Protein AF-A0AA90TVX5-F1 (afdb_monomer_lite)

Structure (mmCIF, N/CA/C/O backbone):
data_AF-A0AA90TVX5-F1
#
_entry.id   AF-A0AA90TVX5-F1
#
loop_
_atom_site.group_PDB
_atom_site.id
_atom_site.type_symbol
_atom_site.label_atom_id
_atom_site.label_alt_id
_atom_site.label_comp_id
_atom_site.label_asym_id
_atom_site.label_entity_id
_atom_site.label_seq_id
_atom_site.pdbx_PDB_ins_code
_atom_site.Cartn_x
_atom_site.Cartn_y
_atom_site.Cartn_z
_atom_site.occupancy
_atom_site.B_iso_or_equiv
_atom_site.auth_seq_id
_atom_site.auth_comp_id
_atom_site.auth_asym_id
_atom_site.auth_atom_id
_atom_site.pdbx_PDB_model_num
ATOM 1 N N . MET A 1 1 ? -11.346 -20.239 -18.982 1.00 49.38 1 MET A N 1
ATOM 2 C CA . MET A 1 1 ? -10.473 -19.481 -18.056 1.00 49.38 1 MET A CA 1
ATOM 3 C C . MET A 1 1 ? -11.384 -18.777 -17.060 1.00 49.38 1 MET A C 1
ATOM 5 O O . MET A 1 1 ? -12.330 -18.144 -17.507 1.00 49.38 1 MET A O 1
ATOM 9 N N . VAL A 1 2 ? -11.202 -18.971 -15.752 1.00 70.50 2 VAL A N 1
ATOM 10 C CA . VAL A 1 2 ? -12.105 -18.409 -14.726 1.00 70.50 2 VAL A CA 1
ATOM 11 C C . VAL A 1 2 ? -11.580 -17.033 -14.310 1.00 70.50 2 VAL A C 1
ATOM 13 O O . VAL A 1 2 ? -10.390 -16.899 -14.036 1.00 70.50 2 VAL A O 1
ATOM 16 N N . ASN A 1 3 ? -12.439 -16.011 -14.303 1.00 85.12 3 ASN A N 1
ATOM 17 C CA . ASN A 1 3 ? -12.067 -14.639 -13.950 1.00 85.12 3 ASN A CA 1
ATOM 18 C C . ASN A 1 3 ? -11.970 -14.489 -12.422 1.00 85.12 3 ASN A C 1
ATOM 20 O O . ASN A 1 3 ? -12.975 -14.254 -11.753 1.00 85.12 3 ASN A O 1
ATOM 24 N N . LEU A 1 4 ? -10.768 -14.681 -11.872 1.00 87.50 4 LEU A N 1
ATOM 25 C CA . LEU A 1 4 ? -10.489 -14.593 -10.438 1.00 87.50 4 LEU A CA 1
ATOM 26 C C . LEU A 1 4 ? -9.596 -13.386 -10.136 1.00 87.50 4 LEU A C 1
ATOM 28 O O . LEU A 1 4 ? -8.579 -13.174 -10.795 1.00 87.50 4 LEU A O 1
ATOM 32 N N . VAL A 1 5 ? -9.950 -12.628 -9.095 1.00 87.69 5 VAL A N 1
ATOM 33 C CA . VAL A 1 5 ? -9.174 -11.474 -8.618 1.00 87.69 5 VAL A CA 1
ATOM 34 C C . VAL A 1 5 ? -8.452 -11.855 -7.318 1.00 87.69 5 VAL A C 1
ATOM 36 O O . VAL A 1 5 ? -9.123 -12.152 -6.328 1.00 87.69 5 VAL A O 1
ATOM 39 N N . PRO A 1 6 ? -7.106 -11.856 -7.274 1.00 86.31 6 PRO A N 1
ATOM 40 C CA . PRO A 1 6 ? -6.367 -12.220 -6.069 1.00 86.31 6 PRO A CA 1
ATOM 41 C C . PRO A 1 6 ? -6.422 -11.104 -5.016 1.00 86.31 6 PRO A C 1
ATOM 43 O O . PRO A 1 6 ? -6.008 -9.968 -5.273 1.00 86.31 6 PRO A O 1
ATOM 46 N N . ILE A 1 7 ? -6.882 -11.457 -3.813 1.00 91.12 7 ILE A N 1
ATOM 47 C CA . ILE A 1 7 ? -6.927 -10.590 -2.628 1.00 91.12 7 ILE A CA 1
ATOM 48 C C . ILE A 1 7 ? -6.004 -11.178 -1.558 1.00 91.12 7 ILE A C 1
ATOM 50 O O . ILE A 1 7 ? -6.095 -12.366 -1.251 1.00 91.12 7 ILE A O 1
ATOM 54 N N . ILE A 1 8 ? -5.129 -10.355 -0.976 1.00 93.19 8 ILE A N 1
ATOM 55 C CA . ILE A 1 8 ? -4.187 -10.783 0.071 1.00 93.19 8 ILE A CA 1
ATOM 56 C C . ILE A 1 8 ? -4.593 -10.180 1.416 1.00 93.19 8 ILE A C 1
ATOM 58 O O . ILE A 1 8 ? -4.760 -8.966 1.536 1.00 93.19 8 ILE A O 1
ATOM 62 N N . ARG A 1 9 ? -4.719 -11.014 2.452 1.00 95.19 9 ARG A N 1
ATOM 63 C CA . ARG A 1 9 ? -4.885 -10.532 3.827 1.00 95.19 9 ARG A CA 1
ATOM 64 C C . ARG A 1 9 ? -3.538 -10.061 4.375 1.00 95.19 9 ARG A C 1
ATOM 66 O O . ARG A 1 9 ? -2.568 -10.813 4.330 1.00 95.19 9 ARG A O 1
ATOM 73 N N . VAL A 1 10 ? -3.483 -8.839 4.893 1.00 95.19 10 VAL A N 1
ATOM 74 C CA . VAL A 1 10 ? -2.249 -8.209 5.392 1.00 95.19 10 VAL A CA 1
ATOM 75 C C . VAL A 1 10 ? -2.445 -7.626 6.785 1.00 95.19 10 VAL A C 1
ATOM 77 O O . VAL A 1 10 ? -3.569 -7.363 7.208 1.00 95.19 10 VAL A O 1
ATOM 80 N N . SER A 1 11 ? -1.338 -7.412 7.490 1.00 95.94 11 SER A N 1
ATOM 81 C CA . SER A 1 11 ? -1.304 -6.637 8.730 1.00 95.94 11 SER A CA 1
ATOM 82 C C . SER A 1 11 ? -1.595 -5.152 8.470 1.00 95.94 11 SER A C 1
ATOM 84 O O . SER A 1 11 ? -1.450 -4.663 7.351 1.00 95.94 11 SER A O 1
ATOM 86 N N . PHE A 1 12 ? -1.991 -4.424 9.516 1.00 94.00 12 PHE A N 1
ATOM 87 C CA . PHE A 1 12 ? -2.382 -3.009 9.435 1.00 94.00 12 PHE A CA 1
ATOM 88 C C . PHE A 1 12 ? -1.225 -2.054 9.072 1.00 94.00 12 PHE A C 1
ATOM 90 O O . PHE A 1 12 ? -1.456 -0.910 8.675 1.00 94.00 12 PHE A O 1
ATOM 97 N N . ASP A 1 13 ? 0.027 -2.489 9.214 1.00 95.19 13 ASP A N 1
ATOM 98 C CA . ASP A 1 13 ? 1.201 -1.648 9.007 1.00 95.19 13 ASP A CA 1
ATOM 99 C C . ASP A 1 13 ? 1.445 -1.293 7.526 1.00 95.19 13 ASP A C 1
ATOM 101 O O . ASP A 1 13 ? 1.156 -2.054 6.600 1.00 95.19 13 ASP A O 1
ATOM 105 N N . ALA A 1 14 ? 2.024 -0.110 7.297 1.00 94.12 14 ALA A N 1
ATOM 106 C CA . ALA A 1 14 ? 2.283 0.399 5.950 1.00 94.12 14 ALA A CA 1
ATOM 107 C C . ALA A 1 14 ? 3.241 -0.493 5.141 1.00 94.12 14 ALA A C 1
ATOM 109 O O . ALA A 1 14 ? 3.090 -0.604 3.925 1.00 94.12 14 ALA A O 1
ATOM 110 N N . SER A 1 15 ? 4.203 -1.153 5.801 1.00 95.81 15 SER A N 1
ATOM 111 C CA . SER A 1 15 ? 5.177 -2.017 5.124 1.00 95.81 15 SER A CA 1
ATOM 112 C C . SER A 1 15 ? 4.498 -3.244 4.521 1.00 95.81 15 SER A C 1
ATOM 114 O O . SER A 1 15 ? 4.752 -3.578 3.364 1.00 95.81 15 SER A O 1
ATOM 116 N N . SER A 1 16 ? 3.612 -3.893 5.275 1.00 95.88 16 SER A N 1
ATOM 117 C CA . SER A 1 16 ? 2.840 -5.055 4.829 1.00 95.88 16 SER A CA 1
ATOM 118 C C . SER A 1 16 ? 1.937 -4.714 3.647 1.00 95.88 16 SER A C 1
ATOM 120 O O . SER A 1 16 ? 1.934 -5.436 2.647 1.00 95.88 16 SER A O 1
ATOM 122 N N . ILE A 1 17 ? 1.236 -3.579 3.721 1.00 94.62 17 ILE A N 1
ATOM 123 C CA . ILE A 1 17 ? 0.382 -3.073 2.638 1.00 94.62 17 ILE A CA 1
ATOM 124 C C . ILE A 1 17 ? 1.207 -2.815 1.367 1.00 94.62 17 ILE A C 1
ATOM 126 O O . ILE A 1 17 ? 0.889 -3.361 0.309 1.00 94.62 17 ILE A O 1
ATOM 130 N N . GLN A 1 18 ? 2.305 -2.057 1.470 1.00 93.31 18 GLN A N 1
ATOM 131 C CA . GLN A 1 18 ? 3.205 -1.779 0.346 1.00 93.31 18 GLN A CA 1
ATOM 132 C C . GLN A 1 18 ? 3.728 -3.079 -0.279 1.00 93.31 18 GLN A C 1
ATOM 134 O O . GLN A 1 18 ? 3.610 -3.284 -1.483 1.00 93.31 18 GLN A O 1
ATOM 139 N N . LYS A 1 19 ? 4.257 -3.995 0.540 1.00 93.81 19 LYS A N 1
ATOM 140 C CA . LYS A 1 19 ? 4.857 -5.259 0.086 1.00 93.81 19 LYS A CA 1
ATOM 141 C C . LYS A 1 19 ? 3.875 -6.164 -0.648 1.00 93.81 19 LYS A C 1
ATOM 143 O O . LYS A 1 19 ? 4.299 -6.861 -1.573 1.00 93.81 19 LYS A O 1
ATOM 148 N N . ALA A 1 20 ? 2.616 -6.210 -0.218 1.00 94.00 20 ALA A N 1
ATOM 149 C CA . ALA A 1 20 ? 1.587 -7.005 -0.882 1.00 94.00 20 ALA A CA 1
ATOM 150 C C . ALA A 1 20 ? 1.237 -6.416 -2.251 1.00 94.00 20 ALA A C 1
ATOM 152 O O . ALA A 1 20 ? 1.187 -7.133 -3.251 1.00 94.00 20 ALA A O 1
ATOM 153 N N . LEU A 1 21 ? 1.069 -5.098 -2.311 1.00 91.50 21 LEU A N 1
ATOM 154 C CA . LEU A 1 21 ? 0.721 -4.412 -3.546 1.00 91.50 21 LEU A CA 1
ATOM 155 C C . LEU A 1 21 ? 1.892 -4.360 -4.538 1.00 91.50 21 LEU A C 1
ATOM 157 O O . LEU A 1 21 ? 1.671 -4.471 -5.740 1.00 91.50 21 LEU A O 1
ATOM 161 N N . ASP A 1 22 ? 3.138 -4.265 -4.070 1.00 91.31 22 ASP A N 1
ATOM 162 C CA . ASP A 1 22 ? 4.333 -4.309 -4.927 1.00 91.31 22 ASP A CA 1
ATOM 163 C C . ASP A 1 22 ? 4.543 -5.685 -5.570 1.00 91.31 22 ASP A C 1
ATOM 165 O O . ASP A 1 22 ? 5.133 -5.803 -6.649 1.00 91.31 22 ASP A O 1
ATOM 169 N N . ARG A 1 23 ? 4.006 -6.729 -4.927 1.00 91.25 23 ARG A N 1
ATOM 170 C CA . ARG A 1 23 ? 3.922 -8.096 -5.454 1.00 91.25 23 ARG A CA 1
ATOM 171 C C . ARG A 1 23 ? 2.732 -8.312 -6.395 1.00 91.25 23 ARG A C 1
ATOM 173 O O . ARG A 1 23 ? 2.559 -9.434 -6.866 1.00 91.25 23 ARG A O 1
ATOM 180 N N . GLU A 1 24 ? 1.995 -7.252 -6.741 1.00 88.06 24 GLU A N 1
ATOM 181 C CA . GLU A 1 24 ? 0.852 -7.235 -7.670 1.00 88.06 24 GLU A CA 1
ATOM 182 C C . GLU A 1 24 ? -0.451 -7.842 -7.115 1.00 88.06 24 GLU A C 1
ATOM 184 O O . GLU A 1 24 ? -1.285 -8.344 -7.876 1.00 88.06 24 GLU A O 1
ATOM 189 N N . ALA A 1 25 ? -0.668 -7.788 -5.798 1.00 90.44 25 ALA A N 1
ATOM 190 C CA . ALA A 1 25 ? -2.004 -8.035 -5.261 1.00 90.44 25 ALA A CA 1
ATOM 191 C C . ALA A 1 25 ? -3.012 -7.068 -5.908 1.00 90.44 25 ALA A C 1
ATOM 193 O O . ALA A 1 25 ? -2.783 -5.858 -5.922 1.00 90.44 25 ALA A O 1
ATOM 194 N N . LYS A 1 26 ? -4.133 -7.585 -6.428 1.00 88.69 26 LYS A N 1
ATOM 195 C CA . LYS A 1 26 ? -5.205 -6.749 -7.009 1.00 88.69 26 LYS A CA 1
ATOM 196 C C . LYS A 1 26 ? -6.125 -6.162 -5.934 1.00 88.69 26 LYS A C 1
ATOM 198 O O . LYS A 1 26 ? -6.895 -5.241 -6.194 1.00 88.69 26 LYS A O 1
ATOM 203 N N . GLY A 1 27 ? -6.029 -6.672 -4.710 1.00 90.44 27 GLY A N 1
ATOM 204 C CA . GLY A 1 27 ? -6.688 -6.120 -3.539 1.00 90.44 27 GLY A CA 1
ATOM 205 C C . GLY A 1 27 ? -6.046 -6.595 -2.245 1.00 90.44 27 GLY A C 1
ATOM 206 O O . GLY A 1 27 ? -5.304 -7.582 -2.221 1.00 90.44 27 GLY A O 1
ATOM 207 N N . ILE A 1 28 ? -6.358 -5.890 -1.162 1.00 93.38 28 ILE A N 1
ATOM 208 C CA . ILE A 1 28 ? -5.942 -6.262 0.190 1.00 93.38 28 ILE A CA 1
ATOM 209 C C . ILE A 1 28 ? -7.146 -6.345 1.124 1.00 93.38 28 ILE A C 1
ATOM 211 O O . ILE A 1 28 ? -8.104 -5.577 1.003 1.00 93.38 28 ILE A O 1
ATOM 215 N N . GLN A 1 29 ? -7.068 -7.270 2.075 1.00 94.81 29 GLN A N 1
ATOM 216 C CA . GLN A 1 29 ? -7.975 -7.351 3.213 1.00 94.81 29 GLN A CA 1
ATOM 217 C C . GLN A 1 29 ? -7.192 -7.031 4.485 1.00 94.81 29 GLN A C 1
ATOM 219 O O . GLN A 1 29 ? -6.221 -7.720 4.804 1.00 94.81 29 GLN A O 1
ATOM 224 N N . VAL A 1 30 ? -7.622 -6.010 5.222 1.00 95.25 30 VAL A N 1
ATOM 225 C CA . VAL A 1 30 ? -6.991 -5.616 6.488 1.00 95.25 30 VAL A CA 1
ATOM 226 C C . VAL A 1 30 ? -7.953 -5.952 7.628 1.00 95.25 30 VAL A C 1
ATOM 228 O O . VAL A 1 30 ? -9.059 -5.416 7.643 1.00 95.25 30 VAL A O 1
ATOM 231 N N . PRO A 1 31 ? -7.595 -6.872 8.540 1.00 93.31 31 PRO A N 1
ATOM 232 C CA . PRO A 1 31 ? -8.452 -7.233 9.662 1.00 93.31 31 PRO A CA 1
ATOM 233 C C . PRO A 1 31 ? -8.406 -6.167 10.764 1.00 93.31 31 PRO A C 1
ATOM 235 O O . PRO A 1 31 ? -7.453 -5.392 10.835 1.00 93.31 31 PRO A O 1
ATOM 238 N N . MET A 1 32 ? -9.380 -6.213 11.680 1.00 91.56 32 MET A N 1
ATOM 239 C CA . MET A 1 32 ? -9.391 -5.418 12.922 1.00 91.56 32 MET A CA 1
ATOM 240 C C . MET A 1 32 ? -9.400 -3.894 12.702 1.00 91.56 32 MET A C 1
ATOM 242 O O . MET A 1 32 ? -8.817 -3.151 13.488 1.00 91.56 32 MET A O 1
ATOM 246 N N . VAL A 1 33 ? -10.046 -3.424 11.636 1.00 93.31 33 VAL A N 1
ATOM 247 C CA . VAL A 1 33 ? -10.310 -1.997 11.401 1.00 93.31 33 VAL A CA 1
ATOM 248 C C . VAL A 1 33 ? -11.604 -1.648 12.132 1.00 93.31 33 VAL A C 1
ATOM 250 O O . VAL A 1 33 ? -12.670 -2.102 11.729 1.00 93.31 33 VAL A O 1
ATOM 253 N N . ASN A 1 34 ? -11.514 -0.886 13.223 1.00 93.44 34 ASN A N 1
ATOM 254 C CA . ASN A 1 34 ? -12.644 -0.724 14.150 1.00 93.44 34 ASN A CA 1
ATOM 255 C C . ASN A 1 34 ? -13.342 0.637 14.042 1.00 93.44 34 ASN A C 1
ATOM 257 O O . ASN A 1 34 ? -14.436 0.813 14.572 1.00 93.44 34 ASN A O 1
ATOM 261 N N . ASN A 1 35 ? -12.709 1.610 13.392 1.00 95.12 35 ASN A N 1
ATOM 262 C CA . ASN A 1 35 ? -13.220 2.970 13.266 1.00 95.12 35 ASN A CA 1
ATOM 263 C C . ASN A 1 35 ? -12.930 3.545 11.870 1.00 95.12 35 ASN A C 1
ATOM 265 O O . ASN A 1 35 ? -12.272 2.931 11.022 1.00 95.12 35 ASN A O 1
ATOM 269 N N . LYS A 1 36 ? -13.476 4.735 11.622 1.00 94.75 36 LYS A N 1
ATOM 270 C CA . LYS A 1 36 ? -13.369 5.428 10.338 1.00 94.75 36 LYS A CA 1
ATOM 271 C C . LYS A 1 36 ? -11.928 5.857 10.055 1.00 94.75 36 LYS A C 1
ATOM 273 O O . LYS A 1 36 ? -11.471 5.775 8.918 1.00 94.75 36 LYS A O 1
ATOM 278 N N . GLU A 1 37 ? -11.210 6.282 11.081 1.00 96.00 37 GLU A N 1
ATOM 279 C CA . GLU A 1 37 ? -9.848 6.794 10.993 1.00 96.00 37 GLU A CA 1
ATOM 280 C C . GLU A 1 37 ? -8.874 5.687 10.557 1.00 96.00 37 GLU A C 1
ATOM 282 O O . GLU A 1 37 ? -8.032 5.905 9.683 1.00 96.00 37 GLU A O 1
ATOM 287 N N . ASP A 1 38 ? -9.046 4.473 11.082 1.00 94.56 38 ASP A N 1
ATOM 288 C CA . ASP A 1 38 ? -8.306 3.272 10.696 1.00 94.56 38 ASP A CA 1
ATOM 289 C C . ASP A 1 38 ? -8.545 2.934 9.220 1.00 94.56 38 ASP A C 1
ATOM 291 O O . ASP A 1 38 ? -7.601 2.657 8.473 1.00 94.56 38 ASP A O 1
ATOM 295 N N . ALA A 1 39 ? -9.805 2.994 8.779 1.00 92.12 39 ALA A N 1
ATOM 296 C CA . ALA A 1 39 ? -10.181 2.751 7.391 1.00 92.12 39 ALA A CA 1
ATOM 297 C C . ALA A 1 39 ? -9.523 3.768 6.444 1.00 92.12 39 ALA A C 1
ATOM 299 O O . ALA A 1 39 ? -8.910 3.393 5.438 1.00 92.12 39 ALA A O 1
ATOM 300 N N . GLU A 1 40 ? -9.596 5.057 6.780 1.00 94.19 40 GLU A N 1
ATOM 301 C CA . GLU A 1 40 ? -8.953 6.128 6.017 1.00 94.19 40 GLU A CA 1
ATOM 302 C C . GLU A 1 40 ? -7.431 5.969 5.980 1.00 94.19 40 GLU A C 1
ATOM 304 O O . GLU A 1 40 ? -6.806 6.188 4.937 1.00 94.19 40 GLU A O 1
ATOM 309 N N . LEU A 1 41 ? -6.824 5.546 7.089 1.00 94.62 41 LEU A N 1
ATOM 310 C CA . LEU A 1 41 ? -5.388 5.320 7.181 1.00 94.62 41 LEU A CA 1
AT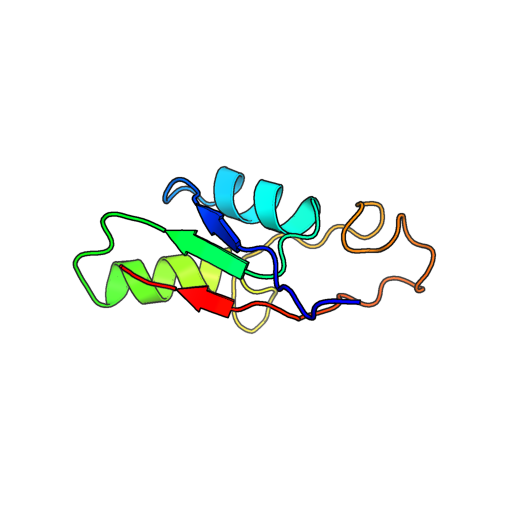OM 311 C C . LEU A 1 41 ? -4.933 4.151 6.302 1.00 94.62 41 LEU A C 1
ATOM 313 O O . LEU A 1 41 ? -3.925 4.275 5.601 1.00 94.62 41 LEU A O 1
ATOM 317 N N . VAL A 1 42 ? -5.686 3.048 6.274 1.00 94.50 42 VAL A N 1
ATOM 318 C CA . VAL A 1 42 ? -5.438 1.927 5.351 1.00 94.50 42 VAL A CA 1
ATOM 319 C C . VAL A 1 42 ? -5.508 2.406 3.902 1.00 94.50 42 VAL A C 1
ATOM 321 O O . VAL A 1 42 ? -4.601 2.122 3.118 1.00 94.50 42 VAL A O 1
ATOM 324 N N . 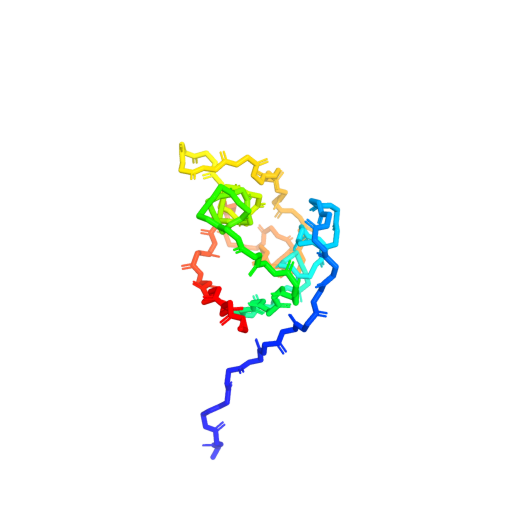VAL A 1 43 ? -6.534 3.186 3.546 1.00 93.12 43 VAL A N 1
ATOM 325 C CA . VAL A 1 43 ? -6.681 3.733 2.189 1.00 93.12 43 VAL A CA 1
ATOM 326 C C . VAL A 1 43 ? -5.509 4.648 1.827 1.00 93.12 43 VAL A C 1
ATOM 328 O O . VAL A 1 43 ? -4.948 4.506 0.737 1.00 93.12 43 VAL A O 1
ATOM 331 N N . LYS A 1 44 ? -5.087 5.538 2.736 1.00 93.88 44 LYS A N 1
ATOM 332 C CA . LYS A 1 44 ? -3.919 6.408 2.528 1.00 93.88 44 LYS A CA 1
ATOM 333 C C . LYS A 1 44 ? -2.641 5.594 2.334 1.00 93.88 44 LYS A C 1
ATOM 335 O O . LYS A 1 44 ? -1.891 5.883 1.411 1.00 93.88 44 LYS A O 1
ATOM 340 N N . ARG A 1 45 ? -2.397 4.553 3.134 1.00 94.44 45 ARG A N 1
ATOM 341 C CA . ARG A 1 45 ? -1.212 3.678 2.992 1.00 94.44 45 ARG A CA 1
ATOM 342 C C . ARG A 1 45 ? -1.197 2.892 1.683 1.00 94.44 45 ARG A C 1
ATOM 344 O O . ARG A 1 45 ? -0.131 2.546 1.187 1.00 94.44 45 ARG A O 1
ATOM 351 N N . ALA A 1 46 ? -2.369 2.598 1.135 1.00 92.69 46 ALA A N 1
ATOM 352 C CA . ALA A 1 46 ? -2.505 1.779 -0.057 1.00 92.69 46 ALA A CA 1
ATOM 353 C C . ALA A 1 46 ? -2.398 2.596 -1.366 1.00 92.69 46 ALA A C 1
ATOM 355 O O . ALA A 1 46 ? -1.990 2.060 -2.400 1.00 92.69 46 ALA A O 1
ATOM 356 N N . LYS A 1 47 ? -2.758 3.888 -1.345 1.00 90.50 47 LYS A N 1
ATOM 357 C CA . LYS A 1 47 ? -2.767 4.776 -2.524 1.00 90.50 47 LYS A CA 1
ATOM 358 C C . LYS A 1 47 ? -1.487 5.605 -2.653 1.00 90.50 47 LYS A C 1
ATOM 360 O O . LYS A 1 47 ? -0.888 6.000 -1.657 1.00 90.50 47 LYS A O 1
ATOM 365 N N . PHE A 1 48 ? -1.104 5.913 -3.891 1.00 90.69 48 PHE A N 1
ATOM 366 C CA . PHE A 1 48 ? -0.031 6.866 -4.186 1.00 90.69 48 PHE A CA 1
ATOM 367 C C . PHE A 1 48 ? -0.488 8.322 -3.960 1.00 90.69 48 PHE A C 1
ATOM 369 O O . PHE A 1 48 ? -1.698 8.593 -3.968 1.00 90.69 48 PHE A O 1
ATOM 376 N N . PRO A 1 49 ? 0.447 9.274 -3.782 1.00 89.25 49 PRO A N 1
ATOM 377 C CA . PRO A 1 49 ? 0.144 10.704 -3.848 1.00 89.25 49 PRO A CA 1
ATOM 378 C C . PRO A 1 49 ? -0.598 11.073 -5.150 1.00 89.25 49 PRO A C 1
ATOM 380 O O . PRO A 1 49 ? -0.325 10.462 -6.184 1.00 89.25 49 PRO A O 1
ATOM 383 N N . PRO A 1 50 ? -1.535 12.044 -5.133 1.00 89.81 50 PRO A N 1
ATOM 384 C CA . PRO A 1 50 ? -1.931 12.906 -4.008 1.00 89.81 50 PRO A CA 1
ATOM 385 C C . PRO A 1 50 ? -2.957 12.271 -3.050 1.00 89.81 50 PRO A C 1
ATOM 387 O O . PRO A 1 50 ? -3.300 12.857 -2.028 1.00 89.81 50 PRO A O 1
ATOM 390 N N . HIS A 1 51 ? -3.469 11.079 -3.363 1.00 88.69 51 HIS A N 1
ATOM 391 C CA . HIS A 1 51 ? -4.576 10.453 -2.629 1.00 88.69 51 HIS A CA 1
ATOM 392 C C . HIS A 1 51 ? -4.133 9.562 -1.459 1.00 88.69 51 HIS A C 1
ATOM 394 O O . HIS A 1 51 ? -4.977 8.994 -0.762 1.00 88.69 51 HIS A O 1
ATOM 400 N N . GLY A 1 52 ? -2.827 9.413 -1.246 1.00 91.31 52 GLY A N 1
ATOM 401 C CA . GLY A 1 52 ? -2.258 8.578 -0.202 1.00 91.31 52 GLY A CA 1
ATOM 402 C C . GLY A 1 52 ? -0.765 8.819 0.004 1.00 91.31 52 GLY A C 1
ATOM 403 O O . GLY A 1 52 ? -0.225 9.855 -0.375 1.00 91.31 52 GLY A O 1
ATOM 404 N N . GLN A 1 53 ? -0.122 7.860 0.657 1.00 93.38 53 GLN A N 1
ATOM 405 C CA . GLN A 1 53 ? 1.237 7.931 1.195 1.00 93.38 53 GLN A CA 1
ATOM 406 C C . GLN A 1 53 ? 2.094 6.731 0.763 1.00 93.38 53 GLN A C 1
ATOM 408 O O . GLN A 1 53 ? 3.191 6.536 1.282 1.00 93.38 53 GLN A O 1
ATOM 413 N N . ARG A 1 54 ? 1.596 5.899 -0.160 1.00 91.25 54 ARG A N 1
ATOM 414 C CA . ARG A 1 54 ? 2.342 4.753 -0.680 1.00 91.25 54 ARG A CA 1
ATOM 415 C C . ARG A 1 54 ? 3.585 5.229 -1.433 1.00 91.25 54 ARG A C 1
ATOM 417 O O . ARG A 1 54 ? 3.503 6.150 -2.246 1.00 91.25 54 ARG A O 1
ATOM 424 N N . ALA A 1 55 ? 4.718 4.574 -1.200 1.00 89.19 55 ALA A N 1
ATOM 425 C CA . ALA A 1 55 ? 5.963 4.882 -1.889 1.00 89.19 55 ALA A CA 1
ATOM 426 C C . ALA A 1 55 ? 5.939 4.312 -3.313 1.00 89.19 55 ALA A C 1
ATOM 428 O O . ALA A 1 55 ? 5.631 3.134 -3.515 1.00 89.19 55 ALA A O 1
ATOM 429 N N . ALA A 1 56 ? 6.269 5.147 -4.298 1.00 87.88 56 ALA A N 1
ATOM 430 C CA . ALA A 1 56 ? 6.399 4.724 -5.685 1.00 87.88 56 ALA A CA 1
ATOM 431 C C . ALA A 1 56 ? 7.718 3.970 -5.899 1.00 87.88 56 ALA A C 1
ATOM 433 O O . ALA A 1 56 ? 8.781 4.412 -5.465 1.00 87.88 56 ALA A O 1
ATOM 434 N N . ALA A 1 57 ? 7.643 2.845 -6.605 1.00 85.69 57 ALA A N 1
ATOM 435 C CA . ALA A 1 57 ? 8.801 2.124 -7.105 1.00 85.69 57 ALA A CA 1
ATOM 436 C C . ALA A 1 57 ? 8.506 1.664 -8.535 1.00 85.69 57 ALA A C 1
ATOM 438 O O . ALA A 1 57 ? 7.437 1.124 -8.810 1.00 85.69 57 ALA A O 1
ATOM 439 N N . PHE A 1 58 ? 9.455 1.881 -9.445 1.00 84.06 58 PHE A N 1
ATOM 440 C CA . PHE A 1 58 ? 9.249 1.663 -10.884 1.00 84.06 58 PHE A CA 1
ATOM 441 C C . PHE A 1 58 ? 9.841 0.343 -11.397 1.00 84.06 58 PHE A C 1
ATOM 443 O O . PHE A 1 58 ? 9.536 -0.080 -12.504 1.00 84.06 58 PHE A O 1
ATOM 450 N N . VAL A 1 59 ? 10.650 -0.344 -10.584 1.00 86.88 59 VAL A N 1
ATOM 451 C CA . VAL A 1 59 ? 11.357 -1.591 -10.949 1.00 86.88 59 VAL A CA 1
ATOM 452 C C . VAL A 1 59 ? 10.844 -2.823 -10.189 1.00 86.88 59 VAL A C 1
ATOM 454 O O . VAL A 1 59 ? 11.542 -3.819 -10.031 1.00 86.88 59 VAL A O 1
ATOM 457 N N . ILE A 1 60 ? 9.602 -2.768 -9.710 1.00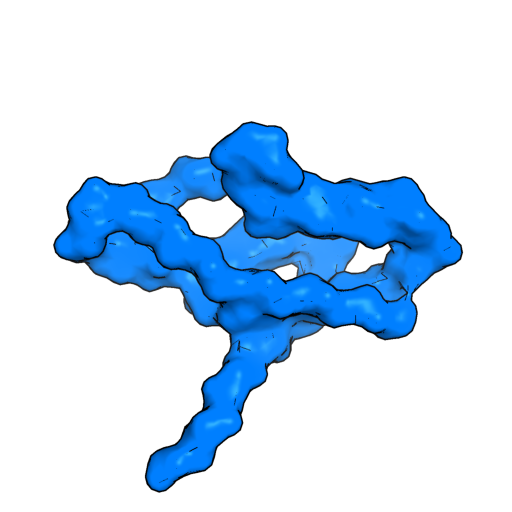 88.56 60 ILE A N 1
ATOM 458 C CA . ILE A 1 60 ? 8.931 -3.852 -8.973 1.00 88.56 60 ILE A CA 1
ATOM 459 C C . ILE A 1 60 ? 8.034 -4.694 -9.888 1.00 88.56 60 ILE A C 1
ATOM 461 O O . ILE A 1 60 ? 7.682 -4.276 -10.993 1.00 88.56 60 ILE A O 1
ATOM 465 N N . ARG A 1 61 ? 7.602 -5.869 -9.406 1.00 87.94 61 ARG A N 1
ATOM 466 C CA . ARG A 1 61 ? 6.698 -6.777 -10.138 1.00 87.94 61 ARG A CA 1
ATOM 467 C C . ARG A 1 61 ? 5.409 -6.073 -10.573 1.00 87.94 61 ARG A C 1
ATOM 469 O O . ARG A 1 61 ? 4.994 -6.234 -11.716 1.00 87.94 61 ARG A O 1
ATOM 476 N N . ALA A 1 62 ? 4.824 -5.254 -9.696 1.00 86.19 62 ALA A N 1
ATOM 477 C CA . ALA A 1 62 ? 3.619 -4.481 -10.004 1.00 86.19 62 ALA A CA 1
ATOM 478 C C . ALA A 1 62 ? 3.799 -3.457 -11.143 1.00 86.19 62 ALA A C 1
ATOM 480 O O . ALA A 1 62 ? 2.837 -3.167 -11.842 1.00 86.19 62 ALA A O 1
ATOM 481 N N . ALA A 1 63 ? 5.022 -2.964 -11.358 1.00 86.31 63 ALA A N 1
ATOM 482 C CA . ALA A 1 63 ? 5.394 -2.064 -12.454 1.00 86.31 63 ALA A CA 1
ATOM 483 C C . ALA A 1 63 ? 6.040 -2.822 -13.634 1.00 86.31 63 ALA A C 1
ATOM 485 O O . ALA A 1 63 ? 6.800 -2.251 -14.416 1.00 86.31 63 ALA A O 1
ATOM 486 N N . ARG A 1 64 ? 5.829 -4.145 -13.704 1.00 88.00 64 ARG A N 1
ATOM 487 C CA . ARG A 1 64 ? 6.426 -5.053 -14.696 1.00 88.00 64 ARG A CA 1
ATOM 488 C C . ARG A 1 64 ? 7.933 -4.865 -14.874 1.00 88.00 64 ARG A C 1
ATOM 490 O O . ARG A 1 64 ? 8.447 -4.926 -15.990 1.00 88.00 64 ARG A O 1
ATOM 497 N N . PHE A 1 65 ? 8.642 -4.649 -13.767 1.00 87.81 65 PHE A N 1
ATOM 498 C CA . PHE A 1 65 ? 10.090 -4.431 -13.754 1.00 87.81 65 PHE A CA 1
ATOM 499 C C . PHE A 1 65 ? 10.544 -3.245 -14.630 1.00 87.81 65 PHE A C 1
ATOM 501 O O . PHE A 1 65 ? 11.627 -3.284 -15.205 1.00 87.81 65 PHE A O 1
ATOM 508 N N . GLY A 1 66 ? 9.716 -2.202 -14.753 1.00 84.06 66 GLY A N 1
ATOM 509 C CA . GLY A 1 66 ? 10.028 -0.990 -15.516 1.00 84.06 66 GLY A CA 1
ATOM 510 C C . GLY A 1 66 ? 9.738 -1.084 -17.015 1.00 84.06 66 GLY A C 1
ATOM 511 O O . GLY A 1 66 ? 10.034 -0.144 -17.747 1.00 84.06 66 GLY A O 1
ATOM 512 N N . LYS A 1 67 ? 9.142 -2.188 -17.488 1.00 82.44 67 LYS A N 1
ATOM 513 C CA . LYS A 1 67 ? 8.819 -2.373 -18.913 1.00 82.44 67 LYS A CA 1
ATOM 514 C C . LYS A 1 67 ? 7.720 -1.440 -19.424 1.00 82.44 67 LYS A C 1
ATOM 516 O O . LYS A 1 67 ? 7.720 -1.119 -20.605 1.00 82.44 67 LYS A O 1
ATOM 521 N N . ASP A 1 68 ? 6.831 -0.986 -18.545 1.00 71.50 68 ASP A N 1
ATOM 522 C CA . ASP A 1 68 ? 5.672 -0.160 -18.909 1.00 71.50 68 ASP A CA 1
ATOM 523 C C . ASP A 1 68 ? 5.961 1.356 -18.785 1.00 71.50 68 ASP A C 1
ATOM 525 O O . ASP A 1 68 ? 5.067 2.146 -18.504 1.00 71.50 68 ASP A O 1
ATOM 529 N N . GLY A 1 69 ? 7.223 1.790 -18.910 1.00 65.12 69 GLY A N 1
ATOM 530 C CA . GLY A 1 69 ? 7.575 3.221 -18.897 1.00 65.12 69 GLY A CA 1
ATOM 531 C C . GLY A 1 69 ? 7.334 3.944 -17.564 1.00 65.12 69 GLY A C 1
ATOM 532 O O . GLY A 1 69 ? 7.357 5.170 -17.515 1.00 65.12 69 GLY A O 1
ATOM 533 N N . GLY A 1 70 ? 7.117 3.197 -16.478 1.00 57.94 70 GLY A N 1
ATOM 534 C CA . GLY A 1 70 ? 6.852 3.751 -15.151 1.00 57.94 70 GLY A CA 1
ATOM 535 C C . GLY A 1 70 ? 5.381 4.070 -14.871 1.00 57.94 70 GLY A C 1
ATOM 536 O O . GLY A 1 70 ? 5.099 4.710 -13.857 1.00 57.94 70 GLY A O 1
ATOM 537 N N . GLU A 1 71 ? 4.440 3.612 -15.704 1.00 54.47 71 GLU A N 1
ATOM 538 C CA . GLU A 1 71 ? 3.017 3.748 -15.393 1.00 54.47 71 GLU A CA 1
ATOM 539 C C . GLU A 1 71 ? 2.643 2.955 -14.132 1.00 54.47 71 GLU A C 1
ATOM 541 O O . GLU A 1 71 ? 2.792 1.733 -14.036 1.00 54.47 71 GLU A O 1
ATOM 546 N N . LEU A 1 72 ? 2.138 3.676 -13.130 1.00 57.16 72 LEU A N 1
ATOM 547 C CA . LEU A 1 72 ? 1.630 3.091 -11.899 1.00 57.16 72 LEU A CA 1
ATOM 548 C C . LEU A 1 72 ? 0.225 2.540 -12.165 1.00 57.16 72 LEU A C 1
ATOM 550 O O . LEU A 1 72 ? -0.761 3.273 -12.138 1.00 57.16 72 LEU A O 1
ATOM 554 N N . ILE A 1 73 ? 0.125 1.233 -12.408 1.00 51.97 73 ILE A N 1
ATOM 555 C CA . ILE A 1 73 ? -1.166 0.569 -12.620 1.00 51.97 73 ILE A CA 1
ATOM 556 C C . ILE A 1 73 ? -1.956 0.569 -11.302 1.00 51.97 73 ILE A C 1
ATOM 558 O O . ILE A 1 73 ? -1.628 -0.144 -10.349 1.00 51.97 73 ILE A O 1
ATOM 562 N N . LEU A 1 74 ? -3.026 1.365 -11.255 1.00 49.75 74 LEU A N 1
ATOM 563 C CA . LEU A 1 74 ? -3.929 1.484 -10.113 1.00 49.75 74 LEU A CA 1
ATOM 564 C C . LEU A 1 74 ? -5.146 0.566 -10.300 1.00 49.75 74 LEU A C 1
ATOM 566 O O . LEU A 1 74 ? -6.210 1.007 -10.719 1.00 49.75 74 LEU A O 1
ATOM 570 N N . ILE A 1 75 ? -5.017 -0.719 -9.968 1.00 47.59 75 ILE A N 1
ATOM 571 C CA . ILE A 1 75 ? -6.192 -1.572 -9.732 1.00 47.59 75 ILE A CA 1
ATOM 572 C C . ILE A 1 75 ? -6.099 -2.059 -8.298 1.00 47.59 75 ILE A C 1
ATOM 574 O O . ILE A 1 75 ? -5.245 -2.884 -7.979 1.00 47.59 75 ILE A O 1
ATOM 578 N N . MET A 1 76 ? -6.939 -1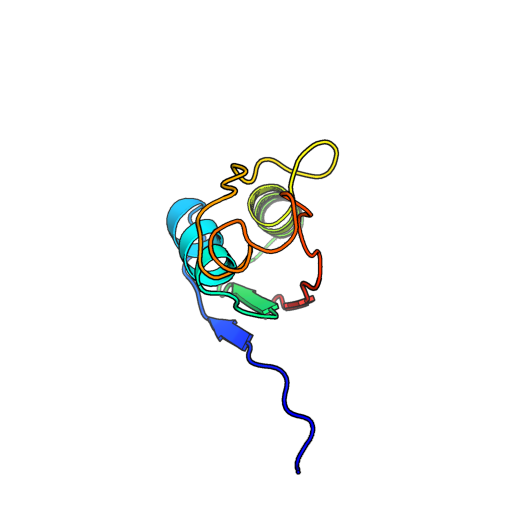.506 -7.423 1.00 57.75 76 MET A N 1
ATOM 579 C CA . MET A 1 76 ? -6.935 -1.885 -6.018 1.00 57.75 76 MET A CA 1
ATOM 580 C C . MET A 1 76 ? -8.333 -1.869 -5.419 1.00 57.75 76 MET A C 1
ATOM 582 O O . MET A 1 76 ? -8.999 -0.835 -5.388 1.00 57.75 76 MET A O 1
ATOM 586 N N . GLN A 1 77 ? -8.731 -3.014 -4.875 1.00 58.94 77 GLN A N 1
ATOM 587 C CA . GLN A 1 77 ? -9.903 -3.144 -4.022 1.00 58.94 77 GLN A CA 1
ATOM 588 C C . GLN A 1 77 ? -9.447 -3.321 -2.569 1.00 58.94 77 GLN A C 1
ATOM 590 O O . GLN A 1 77 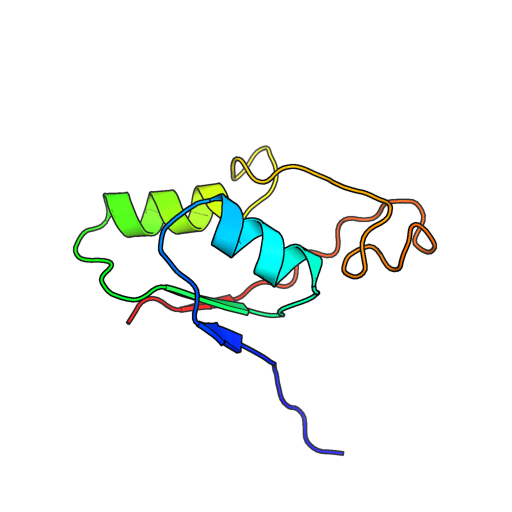? -8.740 -4.275 -2.241 1.00 58.94 77 GLN A O 1
ATOM 595 N N . VAL A 1 78 ? -9.824 -2.385 -1.696 1.00 64.75 78 VAL A N 1
ATOM 596 C CA . VAL A 1 78 ? -9.627 -2.512 -0.245 1.00 64.75 78 VAL A CA 1
ATOM 597 C C . VAL A 1 78 ? -10.921 -3.055 0.339 1.00 64.75 78 VAL A C 1
ATOM 599 O O . VAL A 1 78 ? -11.973 -2.438 0.172 1.00 64.75 78 VAL A O 1
ATOM 602 N N . ARG A 1 79 ? -10.854 -4.210 1.005 1.00 65.69 79 ARG A N 1
ATOM 603 C CA . ARG A 1 79 ? -11.989 -4.765 1.746 1.00 65.69 79 ARG A CA 1
ATOM 604 C C . ARG A 1 79 ? -11.705 -4.683 3.238 1.00 65.69 79 ARG A C 1
ATOM 606 O O . ARG A 1 79 ? -10.729 -5.258 3.720 1.00 65.69 79 ARG A O 1
ATOM 613 N N . ILE A 1 80 ? -12.573 -3.967 3.938 1.00 71.19 80 ILE A N 1
ATOM 614 C CA . ILE A 1 80 ? -12.602 -3.901 5.396 1.00 71.19 80 ILE A CA 1
ATOM 615 C C . ILE A 1 80 ? -13.566 -4.995 5.869 1.00 71.19 80 ILE A C 1
ATOM 617 O O . ILE A 1 80 ? -14.621 -5.179 5.256 1.00 71.19 80 ILE A O 1
ATOM 621 N N . SER A 1 81 ? -13.134 -5.790 6.850 1.00 61.59 81 SER A N 1
ATOM 622 C CA . SER A 1 81 ? -13.919 -6.878 7.450 1.00 61.59 81 SER A CA 1
ATOM 623 C C . SER A 1 81 ? -14.908 -6.360 8.473 1.00 61.59 81 SER A C 1
ATOM 625 O O . SER A 1 81 ? -14.438 -5.547 9.298 1.00 61.59 81 SER A O 1
#

Sequence (81 aa):
MVNLVPIIRVSFDASSIQKALDREAKGIQVPMVNNKEDAELVVKRAKFPPHGQRAAAFVIRAARFGKDGGELILIMQVRIS

Organism: NCBI:txid2547811

InterPro domains:
  IPR015813 Pyruvate/Phosphoenolpyruvate kinase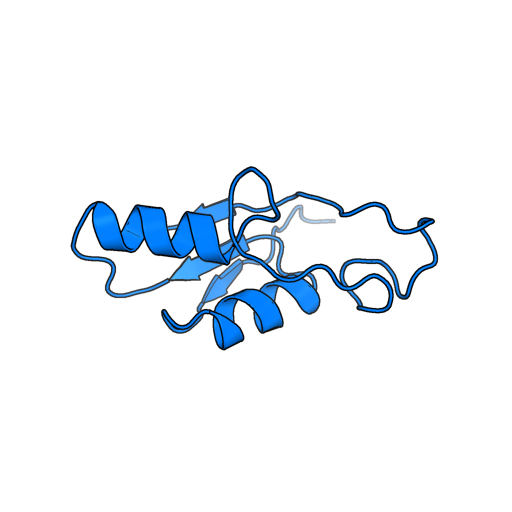-like domain superfamily [SSF51621] (4-74)
  IPR040442 Pyruvate kinase-like domain superfamily [G3DSA:3.20.20.60] (2-77)
  IPR050251 HpcH/HpaI aldolase [PTHR30502] (6-69)

Radius of gyration: 12.85 Å; chains: 1; bounding box: 25×32×33 Å

Secondary structure (DSSP, 8-state):
------EEE--SSHHHHHHHHHTT-SEEEES---SHHHHHHHHHHHSPTTS--PPP-SSSGGGGGGTTTT------EEEE-

Foldseek 3Di:
DDDDQAEEEFELDLVRLLVCVLLPRLEYEYEDQDDPVSVQQSQQSNDDPPSHDDDQDCCTVQNVHNPVVRDRDDRYDYDYD

pLDDT: mean 85.06, std 13.4, range [47.59, 96.0]